Protein AF-A0A1W9VGY8-F1 (afdb_monomer_lite)

Secondary structure (DSSP, 8-state):
-HHHHHHTT-HHHHHHHHHHHHHT--GGGHHHHHHHHHHHHHHTT-HHHHHHHHHHHHHHHHHHHHH-TT-HHHHHHHHHHHHHHHHHS-SSHHHHHHHHHHHHHHHHHHHH---HHHHHHHHHHHHHHHTTS--TTSHHHHHHHT-

Foldseek 3Di:
DLVVCLVVVVLVVSLVVLVVVVVVDDLVCQLVSLLSQLLSCLLVVNLVSNLVSLVVSLVSLVVVCVVPVLPLVSLLSNLSSLQSNLQSDPDDDSSVVSNVSSLVSLLSSCVNPVDPVVLVVSLVSLVSSCVSGPDPSCPVSSVSSND

Structure (mmCIF, N/CA/C/O backbone):
data_AF-A0A1W9VGY8-F1
#
_entry.id   AF-A0A1W9VGY8-F1
#
loop_
_atom_site.group_PDB
_atom_site.id
_atom_site.type_symbol
_atom_site.label_atom_id
_atom_site.label_alt_id
_atom_site.label_comp_id
_atom_site.label_asym_id
_atom_site.label_entity_id
_atom_site.label_seq_id
_atom_site.pdbx_PDB_ins_code
_atom_site.Cartn_x
_atom_site.Cartn_y
_atom_site.Cartn_z
_atom_site.occupancy
_atom_site.B_iso_or_equiv
_atom_site.auth_seq_id
_atom_site.auth_comp_id
_atom_site.auth_asym_id
_atom_site.auth_atom_id
_atom_site.pdbx_PDB_model_num
ATOM 1 N N . MET A 1 1 ? 0.390 -17.328 4.097 1.00 45.59 1 MET A N 1
ATOM 2 C CA . MET A 1 1 ? -0.804 -17.562 4.941 1.00 45.59 1 MET A CA 1
ATOM 3 C C . MET A 1 1 ? -1.503 -16.259 5.357 1.00 45.59 1 MET A C 1
ATOM 5 O O . MET A 1 1 ? -2.722 -16.225 5.293 1.00 45.59 1 MET A O 1
ATOM 9 N N . SER A 1 2 ? -0.793 -15.168 5.687 1.00 53.09 2 SER A N 1
ATOM 10 C CA . SER A 1 2 ? -1.401 -13.887 6.125 1.00 53.09 2 SER A CA 1
ATOM 11 C C . SER A 1 2 ? -2.462 -13.299 5.176 1.00 53.09 2 SER A C 1
ATOM 13 O O . SER A 1 2 ? -3.549 -12.942 5.620 1.00 53.09 2 SER A O 1
ATOM 15 N N . LEU A 1 3 ? -2.207 -13.272 3.861 1.00 55.62 3 LEU A N 1
ATOM 16 C CA . LEU A 1 3 ? -3.165 -12.751 2.871 1.00 55.62 3 LEU A CA 1
ATOM 17 C C . LEU A 1 3 ? -4.478 -13.545 2.814 1.00 55.62 3 LEU A C 1
ATOM 19 O O . LEU A 1 3 ? -5.541 -12.958 2.650 1.00 55.62 3 LEU A O 1
ATOM 23 N N . ALA A 1 4 ? -4.429 -14.868 2.992 1.00 54.12 4 ALA A N 1
ATOM 24 C CA . ALA A 1 4 ? -5.626 -15.709 2.982 1.00 54.12 4 ALA A CA 1
ATOM 25 C C . ALA A 1 4 ? -6.544 -15.410 4.185 1.00 54.12 4 ALA A C 1
ATOM 27 O O . ALA A 1 4 ? -7.767 -15.390 4.046 1.00 54.12 4 ALA A O 1
ATOM 28 N N . HIS A 1 5 ? -5.966 -15.091 5.348 1.00 54.97 5 HIS A N 1
ATOM 29 C CA . HIS A 1 5 ? -6.727 -14.633 6.516 1.00 54.97 5 HIS A CA 1
ATOM 30 C C . HIS A 1 5 ? -7.271 -13.211 6.347 1.00 54.97 5 HIS A C 1
ATOM 32 O O . HIS A 1 5 ? -8.381 -12.911 6.785 1.00 54.97 5 HIS A O 1
ATOM 38 N N . LEU A 1 6 ? -6.527 -12.356 5.642 1.00 55.50 6 LEU A N 1
ATOM 39 C CA . LEU A 1 6 ? -6.960 -11.001 5.307 1.00 55.50 6 LEU A CA 1
ATOM 40 C C . LEU A 1 6 ? -8.207 -11.026 4.402 1.00 55.50 6 LEU A C 1
ATOM 42 O O . LEU A 1 6 ? -9.171 -10.304 4.669 1.00 55.50 6 LEU A O 1
ATOM 46 N N . TYR A 1 7 ? -8.244 -11.921 3.408 1.00 55.75 7 TYR A N 1
ATOM 47 C CA . TYR A 1 7 ? -9.412 -12.107 2.534 1.00 55.75 7 TYR A CA 1
ATOM 48 C C . TYR A 1 7 ? -10.609 -12.783 3.217 1.00 55.75 7 TYR A C 1
ATOM 50 O O . TYR A 1 7 ? -11.740 -12.564 2.800 1.00 55.75 7 TYR A O 1
ATOM 58 N N . THR A 1 8 ? -10.390 -13.560 4.280 1.00 59.19 8 THR A N 1
ATOM 59 C CA . THR A 1 8 ? -11.468 -14.217 5.049 1.00 59.19 8 THR A CA 1
ATOM 60 C C . THR A 1 8 ? -11.959 -13.395 6.246 1.00 59.19 8 THR A C 1
ATOM 62 O O . THR A 1 8 ? -12.845 -13.839 6.969 1.00 59.19 8 THR A O 1
ATOM 65 N N . GLY A 1 9 ? -11.415 -12.190 6.463 1.00 57.75 9 GLY A N 1
ATOM 66 C CA . GLY A 1 9 ? -11.843 -11.277 7.533 1.00 57.75 9 GLY A CA 1
ATOM 67 C C . GLY A 1 9 ? -11.369 -11.659 8.938 1.00 57.75 9 GLY A C 1
ATOM 68 O O . GLY A 1 9 ? -11.716 -10.988 9.906 1.00 57.75 9 GLY A O 1
ATOM 69 N N . ASN A 1 10 ? -10.540 -12.696 9.070 1.00 65.69 10 ASN A N 1
ATOM 70 C CA . ASN A 1 10 ? -10.021 -13.149 10.356 1.00 65.69 10 ASN A CA 1
ATOM 71 C C . ASN A 1 10 ? -8.743 -12.370 10.722 1.00 65.69 10 ASN A C 1
ATOM 73 O O . ASN A 1 10 ? -7.620 -12.867 10.612 1.00 65.69 10 ASN A O 1
ATOM 77 N N . LEU A 1 11 ? -8.933 -11.103 11.101 1.00 65.25 11 LEU A N 1
ATOM 78 C CA . LEU A 1 11 ? -7.863 -10.130 11.362 1.00 65.25 11 LEU A CA 1
ATOM 79 C C . LEU A 1 11 ? -6.842 -10.576 12.433 1.00 65.25 11 LEU A C 1
ATOM 81 O O . LEU A 1 11 ? -5.649 -10.374 12.200 1.00 65.25 11 LEU A O 1
ATOM 85 N N . PRO A 1 12 ? -7.229 -11.227 13.552 1.00 64.69 12 PRO A N 1
ATOM 86 C CA . PRO A 1 12 ? -6.266 -11.720 14.542 1.00 64.69 12 PRO A CA 1
ATOM 87 C C . PRO A 1 12 ? -5.330 -12.794 13.970 1.00 64.69 12 PRO A C 1
ATOM 89 O O . PRO A 1 12 ? -4.121 -12.744 14.182 1.00 64.69 12 PRO A O 1
ATOM 92 N N . ALA A 1 13 ? -5.870 -13.727 13.179 1.00 62.03 13 ALA A N 1
ATOM 93 C CA . ALA A 1 13 ? -5.084 -14.775 12.527 1.00 62.03 13 ALA A CA 1
ATOM 94 C C . ALA A 1 13 ? -4.192 -14.215 11.405 1.00 62.03 13 ALA A C 1
ATOM 96 O O . ALA A 1 13 ? -3.062 -14.667 11.219 1.00 62.03 13 ALA A O 1
ATOM 97 N N . ALA A 1 14 ? -4.671 -13.197 10.678 1.00 63.28 14 ALA A N 1
ATOM 98 C CA . ALA A 1 14 ? -3.875 -12.492 9.676 1.00 63.28 14 ALA A CA 1
ATOM 99 C C . ALA A 1 14 ? -2.669 -11.782 10.304 1.00 63.28 14 ALA A C 1
ATOM 101 O O . ALA A 1 14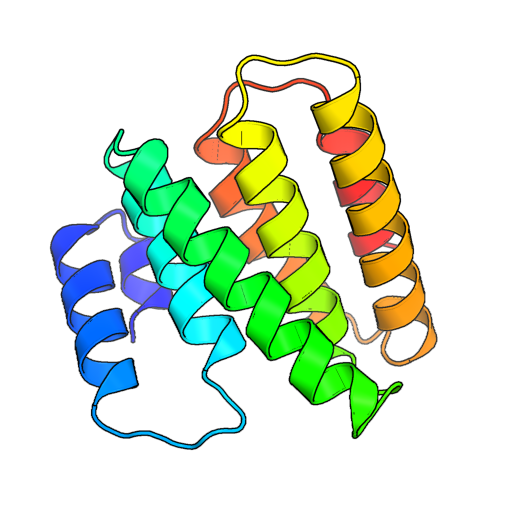 ? -1.581 -11.817 9.726 1.00 63.28 14 ALA A O 1
ATOM 102 N N . ARG A 1 15 ? -2.863 -11.186 11.490 1.00 62.78 15 ARG A N 1
ATOM 103 C CA . ARG A 1 15 ? -1.818 -10.501 12.256 1.00 62.78 15 ARG A CA 1
ATOM 104 C C . ARG A 1 15 ? -0.763 -11.474 12.754 1.00 62.78 15 ARG A C 1
ATOM 106 O O . ARG A 1 15 ? 0.397 -11.302 12.406 1.00 62.78 15 ARG A O 1
ATOM 113 N N . ALA A 1 16 ? -1.180 -12.542 13.434 1.00 62.62 16 ALA A N 1
ATOM 114 C CA . ALA A 1 16 ? -0.266 -13.577 13.907 1.00 62.62 16 ALA A CA 1
ATOM 115 C C . ALA A 1 16 ? 0.548 -14.174 12.747 1.00 62.62 16 ALA A C 1
ATOM 117 O O . ALA A 1 16 ? 1.763 -14.269 12.825 1.00 62.62 16 ALA A O 1
ATOM 118 N N . ALA A 1 17 ? -0.089 -14.473 11.610 1.00 63.69 17 ALA A N 1
ATOM 119 C CA . ALA A 1 17 ? 0.617 -14.994 10.440 1.00 63.69 17 ALA A CA 1
ATOM 120 C C . ALA A 1 17 ? 1.573 -13.979 9.779 1.00 63.69 17 ALA A C 1
ATOM 122 O O . ALA A 1 17 ? 2.517 -14.396 9.108 1.00 63.69 17 ALA A O 1
ATOM 123 N N . ALA A 1 18 ? 1.318 -12.672 9.902 1.00 61.56 18 ALA A N 1
ATOM 124 C CA . ALA A 1 18 ? 2.214 -11.623 9.415 1.00 61.56 18 ALA A CA 1
ATOM 125 C C . ALA A 1 18 ? 3.391 -11.394 10.378 1.00 61.56 18 ALA A C 1
ATOM 127 O O . ALA A 1 18 ? 4.523 -11.273 9.921 1.00 61.56 18 ALA A O 1
ATOM 128 N N . GLU A 1 19 ? 3.139 -11.409 11.688 1.00 64.12 19 GLU A N 1
ATOM 129 C CA . GLU A 1 19 ? 4.160 -11.313 12.739 1.00 64.12 19 GLU A CA 1
ATOM 130 C C . GLU A 1 19 ? 5.095 -12.532 12.698 1.00 64.12 19 GLU A C 1
ATOM 132 O O . GLU A 1 19 ? 6.306 -12.359 12.615 1.00 64.12 19 GLU A O 1
ATOM 137 N N . THR A 1 20 ? 4.557 -13.752 12.582 1.00 58.88 20 THR A N 1
ATOM 138 C CA . THR A 1 20 ? 5.370 -14.965 12.387 1.00 58.88 20 THR A CA 1
ATOM 139 C C . THR A 1 20 ? 6.166 -14.910 11.081 1.00 58.88 20 THR A C 1
ATOM 141 O O . THR A 1 20 ? 7.313 -15.334 11.042 1.00 58.88 20 THR A O 1
ATOM 144 N N . ALA A 1 21 ? 5.617 -14.351 9.995 1.00 56.59 21 ALA A N 1
ATOM 145 C CA . ALA A 1 21 ? 6.376 -14.178 8.752 1.00 56.59 21 ALA A CA 1
ATOM 146 C C . ALA A 1 21 ? 7.538 -13.174 8.884 1.00 56.59 21 ALA A C 1
ATOM 148 O O . ALA A 1 21 ? 8.483 -13.253 8.103 1.00 56.59 21 ALA A O 1
ATOM 149 N N . CYS A 1 22 ? 7.478 -12.268 9.865 1.00 56.72 22 CYS A N 1
ATOM 150 C CA . CYS A 1 22 ? 8.561 -11.352 10.213 1.00 56.72 22 CYS A CA 1
ATOM 151 C C . CYS A 1 22 ? 9.703 -12.063 10.967 1.00 56.72 22 CYS A C 1
ATOM 153 O O . CYS A 1 22 ? 10.844 -11.620 10.894 1.00 56.72 22 CYS A O 1
ATOM 155 N N . GLU A 1 23 ? 9.417 -13.174 11.658 1.00 51.72 23 GLU A N 1
ATOM 156 C CA . GLU A 1 23 ? 10.409 -13.947 12.423 1.00 51.72 23 GLU A CA 1
ATOM 157 C C . GLU A 1 23 ? 11.254 -14.906 11.557 1.00 51.72 23 GLU A C 1
ATOM 159 O O . GLU A 1 23 ? 12.372 -15.244 11.936 1.00 51.72 23 GLU A O 1
ATOM 164 N N . TYR A 1 24 ? 10.769 -15.325 10.379 1.00 46.16 24 TYR A N 1
ATOM 165 C CA . TYR A 1 24 ? 11.467 -16.255 9.462 1.00 46.16 24 TYR A CA 1
ATOM 166 C C . TYR A 1 24 ? 12.312 -15.548 8.370 1.00 46.16 24 TYR A C 1
ATOM 168 O O . TYR A 1 24 ? 12.563 -16.107 7.304 1.00 46.16 24 TYR A O 1
ATOM 176 N N . ASP A 1 25 ? 12.718 -14.309 8.646 1.00 48.12 25 ASP A N 1
ATOM 177 C CA . ASP A 1 25 ? 13.283 -13.262 7.779 1.00 48.12 25 ASP A CA 1
ATOM 178 C C . ASP A 1 25 ? 14.077 -13.711 6.522 1.00 48.12 25 ASP A C 1
ATOM 180 O O . ASP A 1 25 ? 15.212 -14.193 6.584 1.00 48.12 25 ASP A O 1
ATOM 184 N N . VAL A 1 26 ? 13.495 -13.442 5.343 1.00 47.75 26 VAL A N 1
ATOM 185 C CA . VAL A 1 26 ? 14.247 -13.222 4.100 1.00 47.75 26 VAL A CA 1
ATOM 186 C C . VAL A 1 26 ? 14.134 -11.723 3.801 1.00 47.75 26 VAL A C 1
ATOM 188 O O . VAL A 1 26 ? 13.053 -11.285 3.395 1.00 47.75 26 VAL A O 1
ATOM 191 N N . PRO A 1 27 ? 15.231 -10.943 3.879 1.00 54.97 27 PRO A N 1
ATOM 192 C CA . PRO A 1 27 ? 15.223 -9.478 3.756 1.00 54.97 27 PRO A CA 1
ATOM 193 C C . PRO A 1 27 ? 14.550 -8.928 2.489 1.00 54.97 27 PRO A C 1
ATOM 195 O O . PRO A 1 27 ? 14.183 -7.759 2.416 1.00 54.97 27 PRO A O 1
ATOM 198 N N . LYS A 1 28 ? 14.379 -9.772 1.463 1.00 54.00 28 LYS A N 1
ATOM 199 C CA . LYS A 1 28 ? 13.695 -9.435 0.210 1.00 54.00 28 LYS A CA 1
ATOM 200 C C . LYS A 1 28 ? 12.173 -9.280 0.339 1.00 54.00 28 LYS A C 1
ATOM 202 O O . LYS A 1 28 ? 11.567 -8.766 -0.596 1.00 54.00 28 LYS A O 1
ATOM 207 N N . ASN A 1 29 ? 11.545 -9.727 1.430 1.00 58.56 29 ASN A N 1
ATOM 208 C CA . ASN A 1 29 ? 10.081 -9.768 1.546 1.00 58.56 29 ASN A CA 1
ATOM 209 C C . ASN A 1 29 ? 9.500 -8.830 2.625 1.00 58.56 29 ASN A C 1
ATOM 211 O O . ASN A 1 29 ? 8.280 -8.781 2.801 1.00 58.56 29 ASN A O 1
ATOM 215 N N . ASN A 1 30 ? 10.341 -8.050 3.311 1.00 67.06 30 ASN A N 1
ATOM 216 C CA . ASN A 1 30 ? 9.935 -7.280 4.496 1.00 67.06 30 ASN A CA 1
ATOM 217 C C . ASN A 1 30 ? 8.941 -6.152 4.169 1.00 67.06 30 ASN A C 1
ATOM 219 O O . ASN A 1 30 ? 8.026 -5.892 4.950 1.00 67.06 30 ASN A O 1
ATOM 223 N N . HIS A 1 31 ? 8.999 -5.573 2.964 1.00 68.88 31 HIS A N 1
ATOM 224 C CA . HIS A 1 31 ? 8.018 -4.576 2.493 1.00 68.88 31 HIS A CA 1
ATOM 225 C C . HIS A 1 31 ? 6.588 -5.135 2.484 1.00 68.88 31 HIS A C 1
ATOM 227 O O . HIS A 1 31 ? 5.651 -4.491 2.946 1.00 68.88 31 HIS A O 1
ATOM 233 N N . HIS A 1 32 ? 6.414 -6.370 2.004 1.00 70.81 32 HIS A N 1
ATOM 234 C CA . HIS A 1 32 ? 5.096 -7.001 1.910 1.00 70.81 32 HIS A CA 1
ATOM 235 C C . HIS A 1 32 ? 4.520 -7.358 3.284 1.00 70.81 32 HIS A C 1
ATOM 237 O O . HIS A 1 32 ? 3.299 -7.335 3.458 1.00 70.81 32 HIS A O 1
ATOM 243 N N . VAL A 1 33 ? 5.379 -7.676 4.257 1.00 76.75 33 VAL A N 1
ATOM 244 C CA . VAL A 1 33 ? 4.965 -7.975 5.634 1.00 76.75 33 VAL A CA 1
ATOM 245 C C . VAL A 1 33 ? 4.442 -6.711 6.316 1.00 76.75 33 VAL A C 1
ATOM 247 O O . VAL A 1 33 ? 3.318 -6.713 6.818 1.00 76.75 33 VAL A O 1
ATOM 250 N N . HIS A 1 34 ? 5.194 -5.609 6.255 1.00 79.00 34 HIS A N 1
ATOM 251 C CA . HIS A 1 34 ? 4.760 -4.328 6.820 1.00 79.00 34 HIS A CA 1
ATOM 252 C C . HIS A 1 34 ? 3.502 -3.779 6.142 1.00 79.00 34 HIS A C 1
ATOM 254 O O . HIS A 1 34 ? 2.610 -3.272 6.823 1.00 79.00 34 HIS A O 1
ATOM 260 N N . LEU A 1 35 ? 3.373 -3.955 4.824 1.00 80.50 35 LEU A N 1
ATOM 261 C CA . LEU A 1 35 ? 2.154 -3.6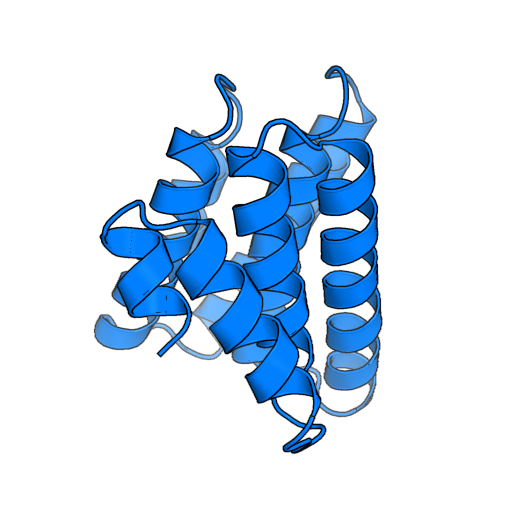04 4.102 1.00 80.50 35 LEU A CA 1
ATOM 262 C C . LEU A 1 35 ? 0.933 -4.382 4.620 1.00 80.50 35 LEU A C 1
ATOM 264 O O . LEU A 1 35 ? -0.120 -3.792 4.862 1.00 80.50 35 LEU A O 1
ATOM 268 N N . ALA A 1 36 ? 1.069 -5.696 4.825 1.00 79.44 36 ALA A N 1
ATOM 269 C CA . ALA A 1 36 ? -0.010 -6.518 5.368 1.00 79.44 36 ALA A CA 1
ATOM 270 C C . ALA A 1 36 ? -0.391 -6.089 6.795 1.00 79.44 36 ALA A C 1
ATOM 272 O O . ALA A 1 36 ? -1.580 -5.982 7.094 1.00 79.44 36 ALA A O 1
ATOM 273 N N . LEU A 1 37 ? 0.594 -5.790 7.650 1.00 81.69 37 LEU A N 1
ATOM 274 C CA . LEU A 1 37 ? 0.358 -5.270 9.001 1.00 81.69 37 LEU A CA 1
ATOM 275 C C . LEU A 1 37 ? -0.390 -3.932 8.979 1.00 81.69 37 LEU A C 1
ATOM 277 O O . LEU A 1 37 ? -1.324 -3.753 9.760 1.00 81.69 37 LEU A O 1
ATOM 281 N N . GLY A 1 38 ? -0.038 -3.032 8.058 1.00 82.12 38 GLY A N 1
ATOM 282 C CA . GLY A 1 38 ? -0.734 -1.758 7.876 1.00 82.12 38 GLY A CA 1
ATOM 283 C C . GLY A 1 38 ? -2.203 -1.942 7.499 1.00 82.12 38 GLY A C 1
ATOM 284 O O . GLY A 1 38 ? -3.078 -1.356 8.133 1.00 82.12 38 GLY A O 1
ATOM 285 N N . ILE A 1 39 ? -2.491 -2.824 6.535 1.00 80.19 39 ILE A N 1
ATOM 286 C CA . ILE A 1 39 ? -3.871 -3.139 6.126 1.00 80.19 39 ILE A CA 1
ATOM 287 C C . ILE A 1 39 ? -4.662 -3.744 7.295 1.00 80.19 39 ILE A C 1
ATOM 289 O O . ILE A 1 39 ? -5.816 -3.380 7.516 1.00 80.19 39 ILE A O 1
ATOM 293 N N . ILE A 1 40 ? -4.056 -4.659 8.058 1.00 81.81 40 ILE A N 1
ATOM 294 C CA . ILE A 1 40 ? -4.710 -5.294 9.209 1.00 81.81 40 ILE A CA 1
ATOM 295 C C . ILE A 1 40 ? -5.026 -4.260 10.290 1.00 81.81 40 ILE A C 1
ATOM 297 O O . ILE A 1 40 ? -6.163 -4.213 10.750 1.00 81.81 40 ILE A O 1
ATOM 301 N N . ALA A 1 41 ? -4.062 -3.415 10.658 1.00 83.00 41 ALA A N 1
ATOM 302 C CA . ALA A 1 41 ? -4.256 -2.371 11.661 1.00 83.00 41 ALA A CA 1
ATOM 303 C C . ALA A 1 41 ? -5.338 -1.365 11.237 1.00 83.00 41 ALA A C 1
ATOM 305 O O . ALA A 1 41 ? -6.175 -0.984 12.053 1.00 83.00 41 ALA A O 1
ATOM 306 N N . LEU A 1 42 ? -5.386 -0.999 9.951 1.00 80.31 42 LEU A N 1
ATOM 307 C CA . LEU A 1 42 ? -6.412 -0.096 9.425 1.00 80.31 42 LEU A CA 1
ATOM 308 C C . LEU A 1 42 ? -7.806 -0.730 9.538 1.00 80.31 42 LEU A C 1
ATOM 310 O O . LEU A 1 42 ? -8.736 -0.102 10.033 1.00 80.31 42 LEU A O 1
ATOM 314 N N . ARG A 1 43 ? -7.931 -2.021 9.204 1.00 76.38 43 ARG A N 1
ATOM 315 C CA . ARG A 1 43 ? -9.181 -2.784 9.376 1.00 76.38 43 ARG A CA 1
ATOM 316 C C . ARG A 1 43 ? -9.560 -3.050 10.833 1.00 76.38 43 ARG A C 1
ATOM 318 O O . ARG A 1 43 ? -10.725 -3.322 11.105 1.00 76.38 43 ARG A O 1
ATOM 325 N N . GLN A 1 44 ? -8.603 -2.997 11.755 1.00 80.44 44 GLN A N 1
ATOM 326 C CA . GLN A 1 44 ? -8.839 -3.084 13.200 1.00 80.44 44 GLN A CA 1
ATOM 327 C C . GLN A 1 44 ? -9.238 -1.732 13.817 1.00 80.44 44 GLN A C 1
ATOM 329 O O . GLN A 1 44 ? -9.487 -1.676 15.019 1.00 80.44 44 GLN A O 1
ATOM 334 N N . GLY A 1 45 ? -9.318 -0.655 13.024 1.00 80.38 45 GLY A N 1
ATOM 335 C CA . GLY A 1 45 ? -9.613 0.687 13.528 1.00 80.38 45 GLY A CA 1
ATOM 336 C C . GLY A 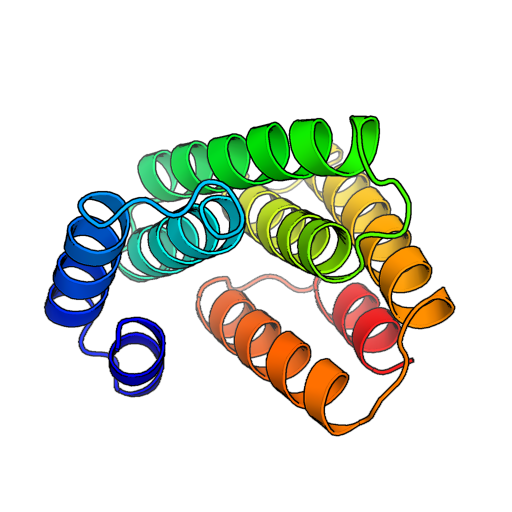1 45 ? -8.443 1.311 14.292 1.00 80.38 45 GLY A C 1
ATOM 337 O O . GLY A 1 45 ? -8.656 2.166 15.147 1.00 80.38 45 GLY A O 1
ATOM 338 N N . GLU A 1 46 ? -7.206 0.889 14.005 1.00 84.69 46 GLU A N 1
ATOM 339 C CA . GLU A 1 46 ? -5.979 1.382 14.641 1.00 84.69 46 GLU A CA 1
ATOM 340 C C . GLU A 1 46 ? -5.155 2.259 13.664 1.00 84.69 46 GLU A C 1
ATOM 342 O O . GLU A 1 46 ? -4.050 1.866 13.268 1.00 84.69 46 GLU A O 1
ATOM 347 N N . PRO A 1 47 ? -5.635 3.456 13.258 1.00 82.19 47 PRO A N 1
ATOM 348 C CA . PRO A 1 47 ? -5.013 4.255 12.194 1.00 82.19 47 PRO A CA 1
ATOM 349 C C . PRO A 1 47 ? -3.570 4.674 12.511 1.00 82.19 47 PRO A C 1
ATOM 351 O O . PRO A 1 47 ? -2.722 4.665 11.625 1.00 82.19 47 PRO A O 1
ATOM 354 N N . ALA A 1 48 ? -3.239 4.942 13.779 1.00 83.31 48 ALA A N 1
ATOM 355 C CA . ALA A 1 48 ? -1.869 5.270 14.186 1.00 83.31 48 ALA A CA 1
ATOM 356 C C . ALA A 1 48 ? -0.890 4.097 13.968 1.00 83.31 48 ALA A C 1
ATOM 358 O O . ALA A 1 48 ? 0.232 4.288 13.493 1.00 83.31 48 ALA A O 1
ATOM 359 N N . LYS A 1 49 ? -1.317 2.861 14.272 1.00 83.94 49 LYS A N 1
ATOM 360 C CA . LYS A 1 49 ? -0.504 1.655 14.033 1.00 83.94 49 LYS A CA 1
ATOM 361 C C . LYS A 1 49 ? -0.420 1.333 12.545 1.00 83.94 49 LYS A C 1
ATOM 363 O O . LYS A 1 49 ? 0.645 0.941 12.070 1.00 83.94 49 LYS A O 1
ATOM 368 N N . ALA A 1 50 ? -1.513 1.540 11.814 1.00 86.19 50 ALA A N 1
ATOM 369 C CA . ALA A 1 50 ? -1.543 1.381 10.368 1.00 86.19 50 ALA A CA 1
ATOM 370 C C . ALA A 1 50 ? -0.554 2.330 9.685 1.00 86.19 50 ALA A C 1
ATOM 372 O O . ALA A 1 50 ? 0.286 1.888 8.904 1.00 86.19 50 ALA A O 1
ATOM 373 N N . GLN A 1 51 ? -0.583 3.611 10.054 1.00 85.69 51 GLN A N 1
ATOM 374 C CA . GLN A 1 51 ? 0.319 4.625 9.522 1.00 85.69 51 GLN A CA 1
ATOM 375 C C . GLN A 1 51 ? 1.791 4.289 9.796 1.00 85.69 51 GLN A C 1
ATOM 377 O O . GLN A 1 51 ? 2.616 4.370 8.885 1.00 85.69 51 GLN A O 1
ATOM 382 N N . ALA A 1 52 ? 2.126 3.854 11.015 1.00 87.38 52 ALA A N 1
ATOM 383 C CA . ALA A 1 52 ? 3.484 3.426 11.350 1.00 87.38 52 ALA A CA 1
ATOM 384 C C . ALA A 1 52 ? 3.946 2.234 10.490 1.00 87.38 52 ALA A C 1
ATOM 386 O O . ALA A 1 52 ? 5.056 2.248 9.953 1.00 87.38 52 ALA A O 1
ATOM 387 N N . ALA A 1 53 ? 3.082 1.232 10.301 1.00 86.62 53 ALA A N 1
ATOM 388 C CA . ALA A 1 53 ? 3.384 0.066 9.475 1.00 86.62 53 ALA A CA 1
ATOM 389 C C . ALA A 1 53 ? 3.535 0.423 7.985 1.00 86.62 53 ALA A C 1
ATOM 391 O O . ALA A 1 53 ? 4.462 -0.054 7.327 1.00 86.62 53 ALA A O 1
ATOM 392 N N . PHE A 1 54 ? 2.689 1.308 7.450 1.00 87.31 54 PHE A N 1
ATOM 393 C CA . PHE A 1 54 ? 2.830 1.781 6.073 1.00 87.31 54 PHE A CA 1
ATOM 394 C C . PHE A 1 54 ? 4.108 2.599 5.870 1.00 87.31 54 PHE A C 1
ATOM 396 O O . PHE A 1 54 ? 4.807 2.390 4.880 1.00 87.31 54 PHE A O 1
ATOM 403 N N . ASN A 1 55 ? 4.476 3.462 6.820 1.00 88.00 55 ASN A N 1
ATOM 404 C CA . ASN A 1 55 ? 5.737 4.203 6.759 1.00 88.00 55 ASN A CA 1
ATOM 405 C C . ASN A 1 55 ? 6.956 3.268 6.776 1.00 88.00 55 ASN A C 1
ATOM 407 O O . ASN A 1 55 ? 7.881 3.467 5.990 1.00 88.00 55 ASN A O 1
ATOM 411 N N . ALA A 1 56 ? 6.937 2.210 7.595 1.00 86.44 56 ALA A N 1
ATOM 412 C CA . ALA A 1 56 ? 7.983 1.185 7.583 1.00 86.44 56 ALA A CA 1
ATOM 413 C C . ALA A 1 56 ? 8.060 0.455 6.228 1.00 86.44 56 ALA A C 1
ATOM 415 O O . ALA A 1 56 ? 9.148 0.248 5.688 1.00 86.44 56 ALA A O 1
ATOM 416 N N . SER A 1 57 ? 6.907 0.132 5.629 1.00 87.94 57 SER A N 1
ATOM 417 C CA . SER A 1 57 ? 6.844 -0.447 4.281 1.00 87.94 57 SER A CA 1
ATOM 418 C C . SER A 1 57 ? 7.460 0.480 3.227 1.00 87.94 57 SER A C 1
ATOM 420 O O . SER A 1 57 ? 8.228 0.013 2.387 1.00 87.94 57 SER A O 1
ATOM 422 N N . ILE A 1 58 ? 7.158 1.784 3.272 1.00 88.88 58 ILE A N 1
ATOM 423 C CA . ILE A 1 58 ? 7.715 2.788 2.348 1.00 88.88 58 ILE A CA 1
ATOM 424 C C . ILE A 1 58 ? 9.229 2.913 2.531 1.00 88.88 58 ILE A C 1
ATOM 426 O O . ILE A 1 58 ? 9.956 2.919 1.538 1.00 88.88 58 ILE A O 1
ATOM 430 N N . ALA A 1 59 ? 9.711 2.990 3.775 1.00 88.19 59 ALA A N 1
ATOM 431 C CA . ALA A 1 59 ? 11.136 3.105 4.077 1.00 88.19 59 ALA A CA 1
ATOM 432 C C . ALA A 1 59 ? 11.917 1.923 3.493 1.00 88.19 59 ALA A C 1
ATOM 434 O O . ALA A 1 59 ? 12.839 2.120 2.701 1.00 88.19 59 ALA A O 1
ATOM 435 N N . HIS A 1 60 ? 11.474 0.699 3.775 1.00 83.62 60 HIS A N 1
ATOM 436 C CA . HIS A 1 60 ? 12.129 -0.479 3.230 1.00 83.62 60 HIS A CA 1
ATOM 437 C C . HIS A 1 60 ? 11.992 -0.568 1.700 1.00 83.62 60 HIS A C 1
ATOM 439 O O . HIS A 1 60 ? 12.941 -0.963 1.024 1.00 83.62 60 HIS A O 1
ATOM 445 N N . ALA A 1 61 ? 10.839 -0.206 1.126 1.00 86.12 61 ALA A N 1
ATOM 446 C CA . ALA A 1 61 ? 10.681 -0.195 -0.328 1.00 86.12 61 ALA A CA 1
ATOM 447 C C . ALA A 1 61 ? 11.663 0.793 -0.979 1.00 86.12 61 ALA A C 1
ATOM 449 O O . ALA A 1 61 ? 12.301 0.454 -1.970 1.00 86.12 61 ALA A O 1
ATOM 450 N N . ASN A 1 62 ? 11.861 1.975 -0.389 1.00 87.38 62 ASN A N 1
ATOM 451 C CA . ASN A 1 62 ? 12.854 2.944 -0.853 1.00 87.38 62 ASN A CA 1
ATOM 452 C C . ASN A 1 62 ? 14.291 2.407 -0.735 1.00 87.38 62 ASN A C 1
ATOM 454 O O . ASN A 1 62 ? 15.071 2.581 -1.668 1.00 87.38 62 ASN A O 1
ATOM 458 N N . GLU A 1 63 ? 14.643 1.720 0.356 1.00 87.31 63 GLU A N 1
ATOM 459 C CA . GLU A 1 63 ? 15.955 1.064 0.496 1.00 87.31 63 GLU A CA 1
ATOM 460 C C . GLU A 1 63 ? 16.195 0.018 -0.598 1.00 87.31 63 GLU A C 1
ATOM 462 O O . GLU A 1 63 ? 17.301 -0.095 -1.134 1.00 87.31 63 GLU A O 1
ATOM 467 N N . MET A 1 64 ? 15.159 -0.751 -0.939 1.00 84.56 64 MET A N 1
ATOM 468 C CA . MET A 1 64 ? 15.233 -1.736 -2.011 1.00 84.56 64 MET A CA 1
ATOM 469 C C . MET A 1 64 ? 15.354 -1.064 -3.379 1.00 84.56 64 MET A C 1
ATOM 471 O O . MET A 1 64 ? 16.191 -1.483 -4.174 1.00 84.56 64 MET A O 1
ATOM 475 N N . LEU A 1 65 ? 14.593 0.000 -3.637 1.00 85.12 65 LEU A N 1
ATOM 476 C CA . LEU A 1 65 ? 14.641 0.750 -4.897 1.00 85.12 65 LEU A CA 1
ATOM 477 C C . LEU A 1 65 ? 15.955 1.511 -5.086 1.00 85.12 65 LEU A C 1
ATOM 479 O O . LEU A 1 65 ? 16.426 1.629 -6.211 1.00 85.12 65 LEU A O 1
ATOM 483 N N . ALA A 1 66 ? 16.598 1.955 -4.004 1.00 87.62 66 ALA A N 1
ATOM 484 C CA . ALA A 1 66 ? 17.933 2.549 -4.068 1.00 87.62 66 ALA A CA 1
ATOM 485 C C . ALA A 1 66 ? 18.993 1.550 -4.567 1.00 87.62 66 ALA A C 1
ATOM 487 O O . ALA A 1 66 ? 19.966 1.944 -5.205 1.00 87.62 66 ALA A O 1
ATOM 488 N N . LYS A 1 67 ? 18.806 0.254 -4.287 1.00 86.44 67 LYS A N 1
ATOM 489 C CA . LYS A 1 67 ? 19.701 -0.829 -4.732 1.00 86.44 67 LYS A CA 1
ATOM 490 C C . LYS A 1 67 ? 19.262 -1.446 -6.058 1.00 86.44 67 LYS A C 1
ATOM 492 O O . LYS A 1 67 ? 20.087 -1.951 -6.813 1.00 86.44 67 LYS A O 1
ATOM 497 N N . THR A 1 68 ? 17.961 -1.475 -6.317 1.00 84.38 68 THR A N 1
ATOM 498 C CA . THR A 1 68 ? 17.352 -2.105 -7.489 1.00 84.38 68 THR A CA 1
ATOM 499 C C . THR A 1 68 ? 16.148 -1.270 -7.930 1.00 84.38 68 THR A C 1
ATOM 501 O O . THR A 1 68 ? 15.016 -1.588 -7.559 1.00 84.38 68 THR A O 1
ATOM 504 N N . PRO A 1 69 ? 16.373 -0.203 -8.720 1.00 83.62 69 PRO A N 1
ATOM 505 C CA . PRO A 1 69 ? 15.316 0.722 -9.143 1.00 83.62 69 PRO A CA 1
ATOM 506 C C . PRO A 1 69 ? 14.200 0.041 -9.940 1.00 83.62 69 PRO A C 1
ATOM 508 O O . PRO A 1 69 ? 13.045 0.445 -9.869 1.00 83.62 69 PRO A O 1
ATOM 511 N N . GLU A 1 70 ? 14.538 -1.033 -10.654 1.00 83.50 70 GLU A N 1
ATOM 512 C CA . GLU A 1 70 ? 13.620 -1.812 -11.489 1.00 83.50 70 GLU A CA 1
ATOM 513 C C . GLU A 1 70 ? 12.852 -2.889 -10.700 1.00 83.50 70 GLU A C 1
ATOM 515 O O . GLU A 1 70 ? 12.216 -3.777 -11.270 1.00 83.50 70 GLU A O 1
ATOM 520 N N . ASN A 1 71 ? 12.905 -2.859 -9.364 1.00 84.88 71 ASN A N 1
ATOM 521 C CA . ASN A 1 71 ? 12.162 -3.809 -8.549 1.00 84.88 71 ASN A CA 1
ATOM 522 C C . ASN A 1 71 ? 10.675 -3.431 -8.494 1.00 84.88 71 ASN A C 1
ATOM 524 O O . ASN A 1 71 ? 10.215 -2.738 -7.583 1.00 84.88 71 ASN A O 1
ATOM 528 N N . TYR A 1 72 ? 9.913 -3.936 -9.465 1.00 82.44 72 TYR A N 1
ATOM 529 C CA . TYR A 1 72 ? 8.476 -3.692 -9.582 1.00 82.44 72 TYR A CA 1
ATOM 530 C C . TYR A 1 72 ? 7.684 -4.096 -8.324 1.00 82.44 72 TYR A C 1
ATOM 532 O O . TYR A 1 72 ? 6.724 -3.417 -7.977 1.00 82.44 72 TYR A O 1
ATOM 540 N N . ASN A 1 73 ? 8.104 -5.130 -7.580 1.00 80.56 73 ASN A N 1
ATOM 541 C CA . ASN A 1 73 ? 7.436 -5.518 -6.329 1.00 80.56 73 ASN A CA 1
ATOM 542 C C . ASN A 1 73 ? 7.599 -4.450 -5.238 1.00 80.56 73 ASN A C 1
ATOM 544 O O . ASN A 1 73 ? 6.650 -4.164 -4.508 1.00 80.56 73 ASN A O 1
ATOM 548 N N . ALA A 1 74 ? 8.779 -3.832 -5.138 1.00 84.56 74 ALA A N 1
ATOM 549 C CA . ALA A 1 74 ? 9.005 -2.723 -4.215 1.00 84.56 74 ALA A CA 1
ATOM 550 C C . ALA A 1 74 ? 8.233 -1.461 -4.640 1.00 84.56 74 ALA A C 1
ATOM 552 O O . ALA A 1 74 ? 7.690 -0.767 -3.780 1.00 84.56 74 ALA A O 1
ATOM 553 N N . LEU A 1 75 ? 8.118 -1.197 -5.948 1.00 87.62 75 LEU A N 1
ATOM 554 C CA . LEU A 1 75 ? 7.287 -0.110 -6.482 1.00 87.62 75 LEU A CA 1
ATOM 555 C C . LEU A 1 75 ? 5.796 -0.317 -6.162 1.00 87.62 75 LEU A C 1
ATOM 557 O O . LEU A 1 75 ? 5.154 0.599 -5.647 1.00 87.62 75 LEU A O 1
ATOM 561 N N . ASP A 1 76 ? 5.261 -1.523 -6.372 1.00 85.25 76 ASP A N 1
ATOM 562 C CA . ASP A 1 76 ? 3.870 -1.852 -6.032 1.00 85.25 76 ASP A CA 1
ATOM 563 C C . ASP A 1 76 ? 3.611 -1.758 -4.521 1.00 85.25 76 ASP A C 1
ATOM 565 O O . ASP A 1 76 ? 2.597 -1.202 -4.090 1.00 85.25 76 ASP A O 1
ATOM 569 N N . ALA A 1 77 ? 4.532 -2.269 -3.696 1.00 86.38 77 ALA A N 1
ATOM 570 C CA . ALA A 1 77 ? 4.419 -2.186 -2.241 1.00 86.38 77 ALA A CA 1
ATOM 571 C C . ALA A 1 77 ? 4.451 -0.730 -1.750 1.00 86.38 77 ALA A C 1
ATOM 573 O O . ALA A 1 77 ? 3.668 -0.359 -0.872 1.00 86.38 77 ALA A O 1
ATOM 574 N N . LYS A 1 78 ? 5.309 0.111 -2.344 1.00 90.06 78 LYS A N 1
ATOM 575 C CA . LYS A 1 78 ? 5.363 1.552 -2.069 1.00 90.06 78 LYS A CA 1
ATOM 576 C C . LYS A 1 78 ? 4.051 2.239 -2.446 1.00 90.06 78 LYS A C 1
ATOM 578 O O . LYS A 1 78 ? 3.512 2.982 -1.627 1.00 90.06 78 LYS A O 1
ATOM 583 N N . GLY A 1 79 ? 3.513 1.960 -3.634 1.00 89.56 79 GLY A N 1
ATOM 584 C CA . GLY A 1 79 ? 2.235 2.513 -4.087 1.00 89.56 79 GLY A CA 1
ATOM 585 C C . GLY A 1 79 ? 1.075 2.153 -3.154 1.00 89.56 79 GLY A C 1
ATOM 586 O O . GLY A 1 79 ? 0.309 3.029 -2.745 1.00 89.56 79 GLY A O 1
ATOM 587 N N . LEU A 1 80 ? 0.980 0.884 -2.740 1.00 88.44 80 LEU A N 1
ATOM 588 C CA . LEU A 1 80 ? -0.056 0.425 -1.807 1.00 88.44 80 LEU A CA 1
ATOM 589 C C . LEU A 1 80 ? 0.094 1.063 -0.418 1.00 88.44 80 LEU A C 1
ATOM 591 O O . LEU A 1 80 ? -0.900 1.483 0.176 1.00 88.44 80 LEU A O 1
ATOM 595 N N . ALA A 1 81 ? 1.322 1.181 0.090 1.00 89.19 81 ALA A N 1
ATOM 596 C CA . ALA A 1 81 ? 1.575 1.787 1.393 1.00 89.19 81 ALA A CA 1
ATOM 597 C C . ALA A 1 81 ? 1.267 3.293 1.407 1.00 89.19 81 ALA A C 1
ATOM 599 O O . ALA A 1 81 ? 0.665 3.779 2.362 1.00 89.19 81 ALA A O 1
ATOM 600 N N . LEU A 1 82 ? 1.594 4.023 0.335 1.00 90.25 82 LEU A N 1
ATOM 601 C CA . LEU A 1 82 ? 1.238 5.439 0.181 1.00 90.25 82 LEU A CA 1
ATOM 602 C C . LEU A 1 82 ? -0.281 5.654 0.180 1.00 90.25 82 LEU A C 1
ATOM 604 O O . LEU A 1 82 ? -0.765 6.581 0.831 1.00 90.25 82 LEU A O 1
ATOM 608 N N . CYS A 1 83 ? -1.036 4.764 -0.473 1.00 87.94 83 CYS A N 1
ATOM 609 C CA . CYS A 1 83 ? -2.499 4.774 -0.401 1.00 87.94 83 CYS A CA 1
ATOM 610 C C . CYS A 1 83 ? -2.991 4.534 1.033 1.00 87.94 83 CYS A C 1
ATOM 612 O O . CYS A 1 83 ? -3.901 5.215 1.494 1.00 87.94 83 CYS A O 1
ATOM 614 N N . GLY A 1 84 ? -2.361 3.609 1.761 1.00 85.38 84 GLY A N 1
ATOM 615 C CA . GLY A 1 84 ? -2.671 3.351 3.166 1.00 85.38 84 GLY A CA 1
ATOM 616 C C . GLY A 1 84 ? -2.425 4.553 4.078 1.00 85.38 84 GLY A C 1
ATOM 617 O O . GLY A 1 84 ? -3.279 4.877 4.900 1.00 85.38 84 GLY A O 1
ATOM 618 N N . VAL A 1 85 ? -1.308 5.267 3.903 1.00 87.50 85 VAL A N 1
ATOM 619 C CA . VAL A 1 85 ? -1.040 6.508 4.653 1.00 87.50 85 VAL A CA 1
ATOM 620 C C . VAL A 1 85 ? -2.052 7.598 4.298 1.00 87.50 85 VAL A C 1
ATOM 622 O O . VAL A 1 85 ? -2.499 8.314 5.190 1.00 87.50 85 VAL A O 1
ATOM 625 N N . ALA A 1 86 ? -2.432 7.715 3.023 1.00 86.25 86 ALA A N 1
ATOM 626 C CA . ALA A 1 86 ? -3.457 8.656 2.578 1.00 86.25 86 ALA A CA 1
ATOM 627 C C . ALA A 1 86 ? -4.823 8.378 3.236 1.00 86.25 86 ALA A C 1
ATOM 629 O O . ALA A 1 86 ? -5.506 9.321 3.613 1.00 86.25 86 ALA A O 1
ATOM 630 N N . LEU A 1 87 ? -5.185 7.105 3.439 1.0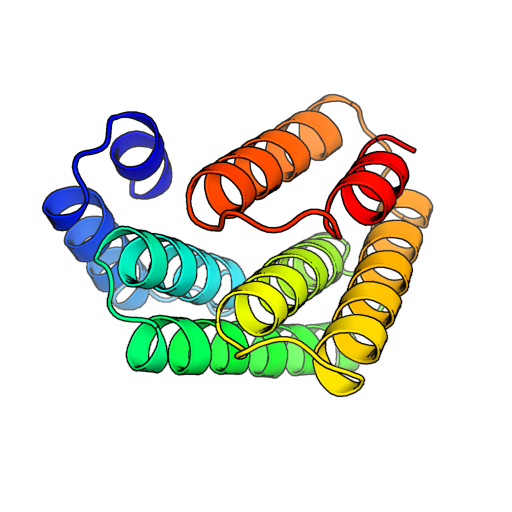0 82.25 87 LEU A N 1
ATOM 631 C CA . LEU A 1 87 ? -6.400 6.709 4.164 1.00 82.25 87 LEU A CA 1
ATOM 632 C C . LEU A 1 87 ? -6.316 6.914 5.685 1.00 82.25 87 LEU A C 1
ATOM 634 O O . LEU A 1 87 ? -7.347 7.063 6.330 1.00 82.25 87 LEU A O 1
ATOM 638 N N . CYS A 1 88 ? -5.114 6.890 6.268 1.00 82.31 88 CYS A N 1
ATOM 639 C CA . CYS A 1 88 ? -4.918 7.154 7.700 1.00 82.31 88 CYS A CA 1
ATOM 640 C C . CYS A 1 88 ? -4.922 8.650 8.045 1.00 82.31 88 CYS A C 1
ATOM 642 O O . CYS A 1 88 ? -4.985 8.987 9.223 1.00 82.31 88 CYS A O 1
ATOM 644 N N . ALA A 1 89 ? -4.759 9.532 7.057 1.00 77.12 89 ALA A N 1
ATOM 645 C CA . ALA A 1 89 ? -4.734 10.974 7.260 1.00 77.12 89 ALA A CA 1
ATOM 646 C C . ALA A 1 89 ? -6.156 11.553 7.209 1.00 77.12 89 ALA A C 1
ATOM 648 O O . ALA A 1 89 ? -6.969 11.116 6.399 1.00 77.12 89 ALA A O 1
ATOM 649 N N . ASP A 1 90 ? -6.429 12.594 8.000 1.00 64.56 90 ASP A N 1
ATOM 650 C CA . ASP A 1 90 ? -7.729 13.291 8.081 1.00 64.56 90 ASP A CA 1
ATOM 651 C C . ASP A 1 90 ? -8.105 14.117 6.821 1.00 64.56 90 ASP A C 1
ATOM 653 O O . ASP A 1 90 ? -8.859 15.088 6.882 1.00 64.56 90 ASP A O 1
ATOM 657 N N . GLY A 1 91 ? -7.600 13.734 5.643 1.00 63.12 91 GLY A N 1
ATOM 658 C CA . GLY A 1 91 ? -7.800 14.449 4.385 1.00 63.12 91 GLY A CA 1
ATOM 659 C C . GLY A 1 91 ? -6.974 15.738 4.278 1.00 63.12 91 GLY A C 1
ATOM 660 O O . GLY A 1 91 ? -6.460 16.283 5.250 1.00 63.12 91 GLY A O 1
ATOM 661 N N . GLY A 1 92 ? -6.787 16.226 3.047 1.00 69.06 92 GLY A N 1
ATOM 662 C CA . GLY A 1 92 ? -6.070 17.477 2.769 1.00 69.06 92 GLY A CA 1
ATOM 663 C C . GLY A 1 92 ? -4.970 17.346 1.716 1.00 69.06 92 GLY A C 1
ATOM 664 O O . GLY A 1 92 ? -4.874 16.345 1.006 1.00 69.06 92 GLY A O 1
ATOM 665 N N . ARG A 1 93 ? -4.125 18.378 1.600 1.00 71.06 93 ARG A N 1
ATOM 666 C CA . ARG A 1 93 ? -3.092 18.480 0.552 1.00 71.06 93 ARG A CA 1
ATOM 667 C C . ARG A 1 93 ? -2.106 17.308 0.576 1.00 71.06 93 ARG A C 1
ATOM 669 O O . ARG A 1 93 ? -1.856 16.709 -0.462 1.00 71.06 93 ARG A O 1
ATOM 676 N N . GLU A 1 94 ? -1.669 16.912 1.771 1.00 74.06 94 GLU A N 1
ATOM 677 C CA . GLU A 1 94 ? -0.765 15.773 1.978 1.00 74.06 94 GLU A CA 1
ATOM 678 C C . GLU A 1 94 ? -1.356 14.439 1.498 1.00 74.06 94 GLU A C 1
ATOM 680 O O . GLU A 1 94 ? -0.625 13.535 1.099 1.00 74.06 94 GLU A O 1
ATOM 685 N N . THR A 1 95 ? -2.685 14.306 1.514 1.00 79.38 95 THR A N 1
ATOM 686 C CA . THR A 1 95 ? -3.377 13.133 0.961 1.00 79.38 95 THR A CA 1
ATOM 687 C C . THR A 1 95 ? -3.254 13.127 -0.563 1.00 79.38 95 THR A C 1
ATOM 689 O O . THR A 1 95 ? -2.941 12.098 -1.156 1.00 79.38 95 THR A O 1
ATOM 692 N N . GLY A 1 96 ? -3.435 14.287 -1.202 1.00 79.81 96 GLY A N 1
ATOM 693 C CA . GLY A 1 96 ? -3.278 14.448 -2.649 1.00 79.81 96 GLY A CA 1
ATOM 694 C C . GLY A 1 96 ? -1.854 14.169 -3.135 1.00 79.81 96 GLY A C 1
ATOM 695 O O . GLY A 1 96 ? -1.683 13.440 -4.114 1.00 79.81 96 GLY A O 1
ATOM 696 N N . ASP A 1 97 ? -0.844 14.684 -2.430 1.00 85.31 97 ASP A N 1
ATOM 697 C CA . ASP A 1 97 ? 0.568 14.451 -2.763 1.00 85.31 97 ASP A CA 1
ATOM 698 C C . ASP A 1 97 ? 0.931 12.960 -2.645 1.00 85.31 97 ASP A C 1
ATOM 700 O O . ASP A 1 97 ? 1.471 12.378 -3.588 1.00 85.31 97 ASP A O 1
ATOM 704 N N . ARG A 1 98 ? 0.505 12.289 -1.563 1.00 85.31 98 ARG A N 1
ATOM 705 C CA . ARG A 1 98 ? 0.721 10.841 -1.384 1.00 85.31 98 ARG A CA 1
ATOM 706 C C . ARG A 1 98 ? 0.040 9.997 -2.458 1.00 85.31 98 ARG A C 1
ATOM 708 O O . ARG A 1 98 ? 0.625 9.029 -2.939 1.00 85.31 98 ARG A O 1
ATOM 715 N N . LEU A 1 99 ? -1.181 10.352 -2.863 1.00 85.62 99 LEU A N 1
ATOM 716 C CA . LEU A 1 99 ? -1.878 9.651 -3.947 1.00 85.62 99 LEU A CA 1
ATOM 717 C C . LEU A 1 99 ? -1.206 9.881 -5.305 1.00 85.62 99 LEU A C 1
ATOM 719 O O . LEU A 1 99 ? -1.221 8.983 -6.148 1.00 85.62 99 LEU A O 1
ATOM 723 N N . LYS A 1 100 ? -0.601 11.051 -5.529 1.00 87.75 100 LYS A N 1
ATOM 724 C CA . LYS A 1 100 ? 0.192 11.312 -6.733 1.00 87.75 100 LYS A CA 1
ATOM 725 C C . LYS A 1 100 ? 1.458 10.452 -6.754 1.00 87.75 100 LYS A C 1
ATOM 727 O O . LYS A 1 100 ? 1.684 9.757 -7.742 1.00 87.75 100 LYS A O 1
ATOM 732 N N . GLU A 1 101 ? 2.210 10.418 -5.656 1.00 89.69 101 GLU A N 1
ATOM 733 C CA . GLU A 1 101 ? 3.386 9.546 -5.520 1.00 89.69 101 GLU A CA 1
ATOM 734 C C . GLU A 1 101 ? 3.026 8.062 -5.693 1.00 89.69 101 GLU A C 1
ATOM 736 O O . GLU A 1 101 ? 3.7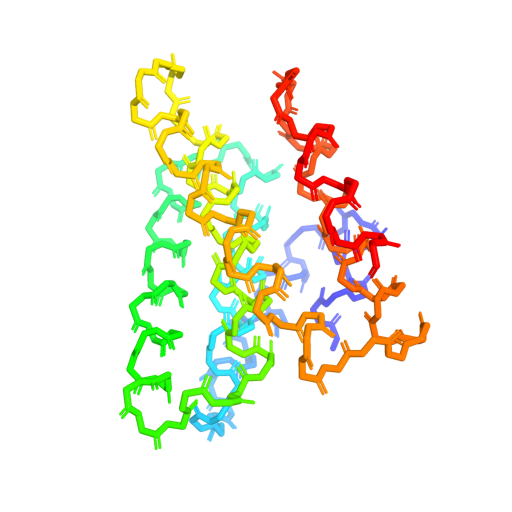66 7.306 -6.323 1.00 89.69 101 GLU A O 1
ATOM 741 N N . ALA A 1 102 ? 1.861 7.636 -5.188 1.00 88.88 102 ALA A N 1
ATOM 742 C CA . ALA A 1 102 ? 1.383 6.271 -5.375 1.00 88.88 102 ALA A CA 1
ATOM 743 C C . ALA A 1 102 ? 1.166 5.943 -6.860 1.00 88.88 102 ALA A C 1
ATOM 745 O O . ALA A 1 102 ? 1.590 4.885 -7.325 1.00 88.88 102 ALA A O 1
ATOM 746 N N . ARG A 1 103 ? 0.544 6.855 -7.621 1.00 89.56 103 ARG A N 1
ATOM 747 C CA . ARG A 1 103 ? 0.333 6.686 -9.070 1.00 89.56 103 ARG A CA 1
ATOM 748 C C . ARG A 1 103 ? 1.652 6.591 -9.826 1.00 89.56 103 ARG A C 1
ATOM 750 O O . ARG A 1 103 ? 1.779 5.734 -10.691 1.00 89.56 103 ARG A O 1
ATOM 757 N N . GLU A 1 104 ? 2.629 7.429 -9.494 1.00 91.06 104 GLU A N 1
ATOM 758 C CA . GLU A 1 104 ? 3.954 7.384 -10.127 1.00 91.06 104 GLU A CA 1
ATOM 759 C C . GLU A 1 104 ? 4.669 6.052 -9.848 1.00 91.06 104 GLU A C 1
ATOM 761 O O . GLU A 1 104 ? 5.238 5.447 -10.763 1.00 91.06 104 GLU A O 1
ATOM 766 N N . ALA A 1 105 ? 4.578 5.548 -8.613 1.00 89.81 105 ALA A N 1
ATOM 767 C CA . ALA A 1 105 ? 5.135 4.249 -8.246 1.00 89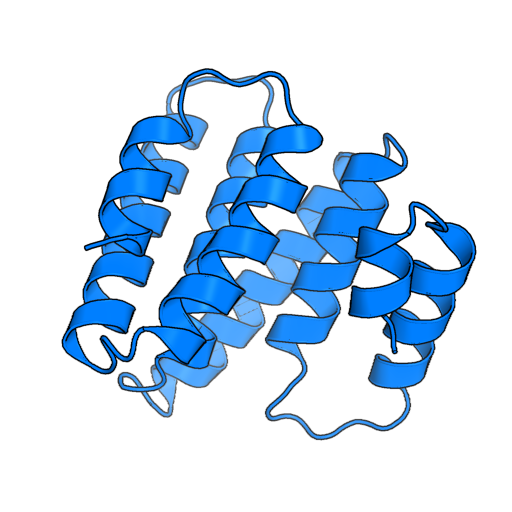.81 105 ALA A CA 1
ATOM 768 C C . ALA A 1 105 ? 4.466 3.098 -9.015 1.00 89.81 105 ALA A C 1
ATOM 770 O O . ALA A 1 105 ? 5.164 2.270 -9.601 1.00 89.81 105 ALA A O 1
ATOM 771 N N . PHE A 1 106 ? 3.130 3.068 -9.083 1.00 86.06 106 PHE A N 1
ATOM 772 C CA . PHE A 1 106 ? 2.409 2.045 -9.846 1.00 86.06 106 PHE A CA 1
ATOM 773 C C . PHE A 1 106 ? 2.681 2.132 -11.346 1.00 86.06 106 PHE A C 1
ATOM 775 O O . PHE A 1 106 ? 2.926 1.102 -11.966 1.00 86.06 106 PHE A O 1
ATOM 782 N N . GLY A 1 107 ? 2.704 3.337 -11.922 1.00 87.25 107 GLY A N 1
ATOM 783 C CA . GLY A 1 107 ? 3.039 3.533 -13.333 1.00 87.25 107 GLY A CA 1
ATOM 784 C C . GLY A 1 107 ? 4.440 3.017 -13.665 1.00 87.25 107 GLY A C 1
ATOM 785 O O . GLY A 1 107 ? 4.622 2.311 -14.653 1.00 87.25 107 GLY A O 1
ATOM 786 N N . SER A 1 108 ? 5.413 3.277 -12.787 1.00 87.75 108 SER A N 1
ATOM 787 C CA . SER A 1 108 ? 6.771 2.734 -12.921 1.00 87.75 108 SER A CA 1
ATOM 788 C C . SER A 1 108 ? 6.786 1.206 -12.808 1.00 87.75 108 SER A C 1
ATOM 790 O O . SER A 1 108 ? 7.469 0.540 -13.580 1.00 87.75 108 SER A O 1
ATOM 792 N N . ALA A 1 109 ? 6.000 0.629 -11.890 1.00 86.94 109 ALA A N 1
ATOM 793 C CA . ALA A 1 109 ? 5.879 -0.822 -11.755 1.00 86.94 109 ALA A CA 1
ATOM 794 C C . ALA A 1 109 ? 5.283 -1.465 -13.016 1.00 86.94 109 ALA A C 1
ATOM 796 O O . ALA A 1 109 ? 5.799 -2.483 -13.475 1.00 86.94 109 ALA A O 1
ATOM 797 N N . ARG A 1 110 ? 4.232 -0.861 -13.594 1.00 86.69 110 ARG A N 1
ATOM 798 C CA . ARG A 1 110 ? 3.583 -1.345 -14.824 1.00 86.69 110 ARG A CA 1
ATOM 799 C C . ARG A 1 110 ? 4.496 -1.240 -16.042 1.00 86.69 110 ARG A C 1
ATOM 801 O O . ARG A 1 110 ? 4.511 -2.156 -16.853 1.00 86.69 110 ARG A O 1
ATOM 808 N N . ALA A 1 111 ? 5.310 -0.186 -16.129 1.00 87.69 111 ALA A N 1
ATOM 809 C CA . ALA A 1 111 ? 6.300 -0.037 -17.197 1.00 87.69 111 ALA A CA 1
ATOM 810 C C . ALA A 1 111 ? 7.361 -1.156 -17.197 1.00 87.69 111 ALA A C 1
ATOM 812 O O . ALA A 1 111 ? 7.938 -1.452 -18.240 1.00 87.69 111 ALA A O 1
ATOM 813 N N . ILE A 1 112 ? 7.613 -1.776 -16.039 1.00 86.00 112 ILE A N 1
ATOM 814 C CA . ILE A 1 112 ? 8.551 -2.897 -15.890 1.00 86.00 112 ILE A CA 1
ATOM 815 C C . ILE A 1 112 ? 7.832 -4.247 -16.035 1.00 86.00 112 ILE A C 1
ATOM 817 O O . ILE A 1 112 ? 8.374 -5.176 -16.634 1.00 86.00 112 ILE A O 1
ATOM 821 N N . MET A 1 113 ? 6.634 -4.385 -15.458 1.00 79.81 113 MET A N 1
ATOM 822 C CA . MET A 1 113 ? 5.855 -5.622 -15.476 1.00 79.81 113 MET A CA 1
ATOM 823 C C . MET A 1 113 ? 4.349 -5.345 -15.565 1.00 79.81 113 MET A C 1
ATOM 825 O O . MET A 1 113 ? 3.719 -4.947 -14.586 1.00 79.81 113 MET A O 1
ATOM 829 N N . ASP A 1 114 ? 3.746 -5.685 -16.701 1.00 80.69 114 ASP A N 1
ATOM 830 C CA . ASP A 1 114 ? 2.324 -5.507 -17.037 1.00 80.69 114 ASP A CA 1
ATOM 831 C C . ASP A 1 114 ? 1.507 -6.819 -17.011 1.00 80.69 114 ASP A C 1
ATOM 833 O O . ASP A 1 114 ? 0.319 -6.851 -17.326 1.00 80.69 114 ASP A O 1
ATOM 837 N N . GLY A 1 115 ? 2.115 -7.934 -16.596 1.00 80.44 115 GLY A N 1
ATOM 838 C CA . GLY A 1 115 ? 1.484 -9.252 -16.646 1.00 80.44 115 GLY A CA 1
ATOM 839 C C . GLY A 1 115 ? 0.168 -9.321 -15.856 1.00 80.44 115 GLY A C 1
ATOM 840 O O . GLY A 1 115 ? 0.141 -9.077 -14.646 1.00 80.44 115 GLY A O 1
ATOM 841 N N . ALA A 1 116 ? -0.914 -9.750 -16.517 1.00 74.25 116 ALA A N 1
ATOM 842 C CA . ALA A 1 116 ? -2.281 -9.750 -15.976 1.00 74.25 116 ALA A CA 1
ATOM 843 C C . ALA A 1 116 ? -2.437 -10.466 -14.616 1.00 74.25 116 ALA A C 1
ATOM 845 O O . ALA A 1 116 ? -3.222 -10.044 -13.764 1.00 74.25 116 ALA A O 1
ATOM 846 N N . GLY A 1 117 ? -1.669 -11.534 -14.372 1.00 72.62 117 GLY A N 1
ATOM 847 C CA . GLY A 1 117 ? -1.675 -12.244 -13.088 1.00 72.62 117 GLY A CA 1
ATOM 848 C C . GLY A 1 117 ? -1.094 -11.421 -11.931 1.00 72.62 117 GLY A C 1
ATOM 849 O O . GLY A 1 117 ? -1.605 -11.485 -10.810 1.00 72.62 117 GLY A O 1
ATOM 850 N N . HIS A 1 118 ? -0.062 -10.620 -12.209 1.00 73.75 118 HIS A N 1
ATOM 851 C CA . HIS A 1 118 ? 0.565 -9.725 -11.236 1.00 73.75 118 HIS A CA 1
ATOM 852 C C . HIS A 1 118 ? -0.323 -8.508 -10.967 1.00 73.75 118 HIS A C 1
ATOM 854 O O . HIS A 1 118 ? -0.667 -8.243 -9.814 1.00 73.75 118 HIS A O 1
ATOM 860 N N . VAL A 1 119 ? -0.813 -7.858 -12.030 1.00 81.62 119 VAL A N 1
ATOM 861 C CA . VAL A 1 119 ? -1.792 -6.756 -11.951 1.00 81.62 119 VAL A CA 1
ATOM 862 C C . VAL A 1 119 ? -3.012 -7.166 -11.120 1.00 81.62 119 VAL A C 1
ATOM 864 O O . VAL A 1 119 ? -3.384 -6.490 -10.160 1.00 81.62 119 VAL A O 1
ATOM 867 N N . GLY A 1 120 ? -3.593 -8.336 -11.406 1.00 76.19 120 GLY A N 1
ATOM 868 C CA . GLY A 1 120 ? -4.761 -8.843 -10.685 1.00 76.19 120 GLY A CA 1
ATOM 869 C C . GLY A 1 120 ? -4.503 -9.164 -9.207 1.00 76.19 120 GLY A C 1
ATOM 870 O O . GLY A 1 120 ? -5.445 -9.213 -8.412 1.00 76.19 120 GLY A O 1
ATOM 871 N N . ARG A 1 121 ? -3.251 -9.400 -8.800 1.00 78.31 121 ARG A N 1
ATOM 872 C CA . ARG A 1 121 ? -2.883 -9.549 -7.382 1.00 78.31 121 ARG A CA 1
ATOM 873 C C . ARG A 1 121 ? -2.788 -8.188 -6.694 1.00 78.31 121 ARG A C 1
ATOM 875 O O . ARG A 1 121 ? -3.301 -8.049 -5.585 1.00 78.31 121 ARG A O 1
ATOM 882 N N . VAL A 1 122 ? -2.166 -7.204 -7.341 1.00 80.50 122 VAL A N 1
ATOM 883 C CA . VAL A 1 122 ? -2.024 -5.839 -6.807 1.00 80.50 122 VAL A CA 1
ATOM 884 C C . VAL A 1 122 ? -3.394 -5.169 -6.675 1.00 80.50 122 VAL A C 1
ATOM 886 O O . VAL A 1 122 ? -3.695 -4.634 -5.610 1.00 80.50 122 VAL A O 1
ATOM 889 N N . LEU A 1 123 ? -4.272 -5.308 -7.676 1.00 82.56 123 LEU A N 1
ATOM 890 C CA . LEU A 1 123 ? -5.657 -4.824 -7.609 1.00 82.56 123 LEU A CA 1
ATOM 891 C C . LEU A 1 123 ? -6.429 -5.425 -6.430 1.00 82.56 123 LEU A C 1
ATOM 893 O O . LEU A 1 123 ? -7.087 -4.699 -5.699 1.00 82.56 123 LEU A O 1
ATOM 897 N N . ARG A 1 124 ? -6.294 -6.732 -6.169 1.00 80.50 124 ARG A N 1
ATOM 898 C CA . ARG A 1 124 ? -6.960 -7.367 -5.017 1.00 80.50 124 ARG A CA 1
ATOM 899 C C . ARG A 1 124 ? -6.477 -6.837 -3.667 1.00 80.50 124 ARG A C 1
ATOM 901 O O . ARG A 1 124 ? -7.245 -6.840 -2.710 1.00 80.50 124 ARG A O 1
ATOM 908 N N . LEU A 1 125 ? -5.209 -6.444 -3.554 1.00 77.69 125 LEU A N 1
ATOM 909 C CA . LEU A 1 125 ? -4.681 -5.815 -2.338 1.00 77.69 125 LEU A CA 1
ATOM 910 C C . LEU A 1 125 ? -5.162 -4.372 -2.209 1.00 77.69 125 LEU A C 1
ATOM 912 O O . LEU A 1 125 ? -5.548 -3.954 -1.121 1.00 77.69 125 LEU A O 1
ATOM 916 N N . PHE A 1 126 ? -5.177 -3.646 -3.325 1.00 82.38 126 PHE A N 1
ATOM 917 C CA . PHE A 1 126 ? -5.706 -2.294 -3.400 1.00 82.38 126 PHE A CA 1
ATOM 918 C C . PHE A 1 126 ? -7.187 -2.242 -3.011 1.00 82.38 126 PHE A C 1
ATOM 920 O O . PHE A 1 126 ? -7.565 -1.454 -2.152 1.00 82.38 126 PHE A O 1
ATOM 927 N N . ASP A 1 127 ? -8.012 -3.126 -3.571 1.00 81.62 127 ASP A N 1
ATOM 928 C CA . ASP A 1 127 ? -9.444 -3.192 -3.275 1.00 81.62 127 ASP A CA 1
ATOM 929 C C . ASP A 1 127 ? -9.688 -3.566 -1.796 1.00 81.62 127 ASP A C 1
ATOM 931 O O . ASP A 1 127 ? -10.586 -3.021 -1.157 1.00 81.62 127 ASP A O 1
ATOM 935 N N . ALA A 1 128 ? -8.853 -4.432 -1.203 1.00 77.19 128 ALA A N 1
ATOM 936 C CA . ALA A 1 128 ? -8.927 -4.762 0.225 1.00 77.19 128 ALA A CA 1
ATOM 937 C C . ALA A 1 128 ? -8.560 -3.580 1.142 1.00 77.19 128 ALA A C 1
ATOM 939 O O . ALA A 1 128 ? -9.093 -3.473 2.247 1.00 77.19 128 ALA A O 1
ATOM 940 N N . LEU A 1 129 ? -7.653 -2.710 0.692 1.00 77.75 129 LEU A N 1
ATOM 941 C CA . LEU A 1 129 ? -7.299 -1.466 1.371 1.00 77.75 129 LEU A CA 1
ATOM 942 C C . LEU A 1 129 ? -8.416 -0.421 1.219 1.00 77.75 129 LEU A C 1
ATOM 944 O O . LEU A 1 129 ? -8.822 0.187 2.205 1.00 77.75 129 LEU A O 1
ATOM 948 N N . ALA A 1 130 ? -8.954 -0.259 0.009 1.00 77.50 130 ALA A N 1
ATOM 949 C CA . ALA A 1 130 ? -10.049 0.664 -0.285 1.00 77.50 130 ALA A CA 1
ATOM 950 C C . ALA A 1 130 ? -11.332 0.310 0.483 1.00 77.50 130 ALA A C 1
ATOM 952 O O . ALA A 1 130 ? -12.017 1.198 0.970 1.00 77.50 130 ALA A O 1
ATOM 953 N N . ALA A 1 131 ? -11.624 -0.979 0.675 1.00 73.94 131 ALA A N 1
ATOM 954 C CA . ALA A 1 131 ? -12.762 -1.427 1.483 1.00 73.94 131 ALA A CA 1
ATOM 955 C C . ALA A 1 131 ? -12.673 -1.017 2.967 1.00 73.94 131 ALA A C 1
ATOM 957 O O . ALA A 1 131 ? -13.662 -1.119 3.688 1.00 73.94 131 ALA A O 1
ATOM 958 N N . ALA A 1 132 ? -11.495 -0.604 3.437 1.00 66.81 132 ALA A N 1
ATOM 959 C CA . ALA A 1 132 ? -11.255 -0.227 4.822 1.00 66.81 132 ALA A CA 1
ATOM 960 C C . ALA A 1 132 ? -11.273 1.298 5.054 1.00 66.81 132 ALA A C 1
ATOM 962 O O . ALA A 1 132 ? -11.256 1.723 6.205 1.00 66.81 132 ALA A O 1
ATOM 963 N N . GLY A 1 133 ? -11.329 2.113 3.993 1.00 60.78 133 GLY A N 1
ATOM 964 C CA . GLY A 1 133 ? -11.432 3.568 4.088 1.00 60.78 133 GLY A CA 1
ATOM 965 C C . GLY A 1 133 ? -12.549 4.111 3.200 1.00 60.78 133 GLY A C 1
ATOM 966 O O . GLY A 1 133 ? -12.527 3.932 1.986 1.00 60.78 133 GLY A O 1
ATOM 967 N N . GLU A 1 134 ? -13.516 4.814 3.787 1.00 54.25 134 GLU A N 1
ATOM 968 C CA . GLU A 1 134 ? -14.525 5.567 3.035 1.00 54.25 134 GLU A CA 1
ATOM 969 C C . GLU A 1 134 ? -13.858 6.809 2.410 1.00 54.25 134 GLU A C 1
ATOM 971 O O . GLU A 1 134 ? -13.796 7.870 3.024 1.00 54.25 134 GLU A O 1
ATOM 976 N N . GLY A 1 135 ? -13.269 6.682 1.214 1.00 54.69 135 GLY A N 1
ATOM 977 C CA . GLY A 1 135 ? -12.457 7.757 0.629 1.00 54.69 135 GLY A CA 1
ATOM 978 C C . GLY A 1 135 ? -12.438 7.796 -0.900 1.00 54.69 135 GLY A C 1
ATOM 979 O O . GLY A 1 135 ? -11.754 7.016 -1.559 1.00 54.69 135 GLY A O 1
ATOM 980 N N . SER A 1 136 ? -13.120 8.793 -1.463 1.00 55.09 136 SER A N 1
ATOM 981 C CA . SER A 1 136 ? -13.361 9.090 -2.888 1.00 55.09 136 SER A CA 1
ATOM 982 C C . SER A 1 136 ? -12.133 9.492 -3.740 1.00 55.09 136 SER A C 1
ATOM 984 O O . SER A 1 136 ? -12.286 10.019 -4.839 1.00 55.09 136 SER A O 1
ATOM 986 N N . GLY A 1 137 ? -10.898 9.238 -3.288 1.00 65.00 137 GLY A N 1
ATOM 987 C CA . GLY A 1 137 ? -9.657 9.606 -4.004 1.00 65.00 137 GLY A CA 1
ATOM 988 C C . GLY A 1 137 ? -8.905 8.444 -4.669 1.00 65.00 137 GLY A C 1
ATOM 989 O O . GLY A 1 137 ? -7.970 8.661 -5.448 1.00 65.00 137 GLY A O 1
ATOM 990 N N . LEU A 1 138 ? -9.302 7.207 -4.364 1.00 75.44 138 LEU A N 1
ATOM 991 C CA . LEU A 1 138 ? -8.596 5.985 -4.755 1.00 75.44 138 LEU A CA 1
ATOM 992 C C . LEU A 1 138 ? -8.903 5.520 -6.189 1.00 75.44 138 LEU A C 1
ATOM 994 O O . LEU A 1 138 ? -8.084 4.827 -6.792 1.00 75.44 138 LEU A O 1
ATOM 998 N N . GLU A 1 139 ? -10.014 5.949 -6.789 1.00 76.75 139 GLU A N 1
ATOM 999 C CA . GLU A 1 139 ? -10.408 5.532 -8.147 1.00 76.75 139 GLU A CA 1
ATOM 1000 C C . GLU A 1 139 ? -9.334 5.844 -9.197 1.00 76.75 139 GLU A C 1
ATOM 1002 O O . GLU A 1 139 ? -8.976 4.990 -10.009 1.00 76.75 139 GLU A O 1
ATOM 1007 N N . GLY A 1 140 ? -8.743 7.039 -9.130 1.00 77.31 140 GLY A N 1
ATOM 1008 C CA . GLY A 1 140 ? -7.677 7.431 -10.051 1.00 77.31 140 GLY A CA 1
ATOM 1009 C C . GLY A 1 140 ? -6.374 6.652 -9.854 1.00 77.31 140 GLY A C 1
ATOM 1010 O O . GLY A 1 140 ? -5.578 6.572 -10.781 1.00 77.31 140 GLY A O 1
ATOM 1011 N N . VAL A 1 141 ? -6.143 6.064 -8.675 1.00 80.19 141 VAL A N 1
ATOM 1012 C CA . VAL A 1 141 ? -5.001 5.162 -8.449 1.00 80.19 141 VAL A CA 1
ATOM 1013 C C . VAL A 1 141 ? -5.307 3.774 -9.007 1.00 80.19 141 VAL A C 1
ATOM 1015 O O . VAL A 1 141 ? -4.467 3.185 -9.683 1.00 80.19 141 VAL A O 1
ATOM 1018 N N . ARG A 1 142 ? -6.534 3.283 -8.801 1.00 82.25 142 ARG A N 1
ATOM 1019 C CA . ARG A 1 142 ? -6.995 1.990 -9.320 1.00 82.25 142 ARG A CA 1
ATOM 1020 C C . ARG A 1 142 ? -6.851 1.884 -10.838 1.00 82.25 142 ARG A C 1
ATOM 1022 O O . ARG A 1 142 ? -6.432 0.840 -11.329 1.00 82.25 142 ARG A O 1
ATOM 1029 N N . LEU A 1 143 ? -7.153 2.964 -11.565 1.00 82.44 143 LEU A N 1
ATOM 1030 C CA . LEU A 1 143 ? -6.978 3.036 -13.022 1.00 82.44 143 LEU A CA 1
ATOM 1031 C C . LEU A 1 143 ? -5.518 2.858 -13.455 1.00 82.44 143 LEU A C 1
ATOM 1033 O O . LEU A 1 143 ? -5.270 2.196 -14.452 1.00 82.44 143 LEU A O 1
ATOM 1037 N N . VAL A 1 144 ? -4.560 3.403 -12.701 1.00 84.06 144 VAL A N 1
ATOM 1038 C CA . VAL A 1 144 ? -3.126 3.269 -13.013 1.00 84.06 144 VAL A CA 1
ATOM 1039 C C . VAL A 1 144 ? -2.628 1.850 -12.748 1.00 84.06 144 VAL A C 1
ATOM 1041 O O . VAL A 1 144 ? -1.794 1.347 -13.489 1.00 84.06 144 VAL A O 1
ATOM 1044 N N . ILE A 1 145 ? -3.153 1.180 -11.717 1.00 81.69 145 ILE A N 1
ATOM 1045 C CA . ILE A 1 145 ? -2.813 -0.223 -11.437 1.00 81.69 145 ILE A CA 1
ATOM 1046 C C . ILE A 1 145 ? -3.365 -1.143 -12.533 1.00 81.69 145 ILE A C 1
ATOM 1048 O O . ILE A 1 145 ? -2.722 -2.128 -12.877 1.00 81.69 145 ILE A O 1
ATOM 1052 N N . ALA A 1 146 ? -4.556 -0.836 -13.053 1.00 80.25 146 ALA A N 1
ATOM 1053 C CA . ALA A 1 146 ? -5.199 -1.592 -14.126 1.00 80.25 146 ALA A CA 1
ATOM 1054 C C . ALA A 1 146 ? -4.620 -1.312 -15.527 1.00 80.25 146 ALA A C 1
ATOM 1056 O O . ALA A 1 146 ? -5.032 -1.989 -16.470 1.00 80.25 146 ALA A O 1
ATOM 1057 N N . GLY A 1 147 ? -3.748 -0.303 -15.641 1.00 59.84 147 GLY A N 1
ATOM 1058 C CA . GLY A 1 147 ? -3.110 0.152 -16.877 1.00 59.84 147 GLY A CA 1
ATOM 1059 C C . GLY A 1 147 ? -2.102 -0.827 -17.449 1.00 59.84 147 GLY A C 1
ATOM 1060 O O . GLY A 1 147 ? -1.409 -1.505 -16.655 1.00 59.84 147 GLY A O 1
#

Sequence (147 aa):
MSLAHLYTGNLPAARAAAETACEYDVPKNNHHVHLALGIIALRQGEPAKAQAAFNASIAHANEMLAKTPENYNALDAKGLALCGVALCADGGRETGDRLKEAREAFGSARAIMDGAGHVGRVLRLFDALAAAGEGSGLEGVRLVIAG

pLDDT: mean 76.28, std 12.01, range [45.59, 91.06]

Radius of gyration: 13.99 Å; chains: 1; bounding box: 34×36×32 Å